Protein AF-C7C987-F1 (afdb_monomer_lite)

pLDDT: mean 87.18, std 11.59, range [45.59, 97.0]

Structure (mmCIF, N/CA/C/O backbone):
data_AF-C7C987-F1
#
_entry.id   AF-C7C987-F1
#
loop_
_atom_site.group_PDB
_atom_site.id
_atom_site.type_symbol
_atom_site.label_atom_id
_atom_site.label_alt_id
_atom_site.label_comp_id
_atom_site.label_asym_id
_atom_site.label_entity_id
_atom_site.label_seq_id
_atom_site.pdbx_PDB_ins_code
_atom_site.Cartn_x
_atom_site.Cartn_y
_atom_site.Cartn_z
_atom_site.occupancy
_atom_site.B_iso_or_equiv
_atom_site.auth_seq_id
_atom_site.auth_comp_id
_atom_site.auth_asym_id
_atom_site.auth_atom_id
_atom_site.pdbx_PDB_model_num
ATOM 1 N N . MET A 1 1 ? 42.061 10.063 -60.017 1.00 45.59 1 MET A N 1
ATOM 2 C CA . MET A 1 1 ? 40.747 10.333 -59.394 1.00 45.59 1 MET A CA 1
ATOM 3 C C . MET A 1 1 ? 40.383 9.154 -58.495 1.00 45.59 1 MET A C 1
ATOM 5 O O . MET A 1 1 ? 39.937 8.141 -59.026 1.00 45.59 1 MET A O 1
ATOM 9 N N . PRO A 1 2 ? 40.663 9.196 -57.180 1.00 48.81 2 PRO A N 1
ATOM 10 C CA . PRO A 1 2 ? 40.291 8.105 -56.283 1.00 48.81 2 PRO A CA 1
ATOM 11 C C . PRO A 1 2 ? 38.763 8.055 -56.166 1.00 48.81 2 PRO A C 1
ATOM 13 O O . PRO A 1 2 ? 38.127 9.062 -55.865 1.00 48.81 2 PRO A O 1
ATOM 16 N N . GLN A 1 3 ? 38.168 6.899 -56.465 1.00 56.66 3 GLN A N 1
ATOM 17 C CA . GLN A 1 3 ? 36.731 6.696 -56.300 1.00 56.66 3 GLN A CA 1
ATOM 18 C C . GLN A 1 3 ? 36.339 6.826 -54.820 1.00 56.66 3 GLN A C 1
ATOM 20 O O . GLN A 1 3 ? 37.088 6.369 -53.951 1.00 56.66 3 GLN A O 1
ATOM 25 N N . PRO A 1 4 ? 35.180 7.433 -54.515 1.00 52.69 4 PRO A N 1
ATOM 26 C CA . PRO A 1 4 ? 34.773 7.692 -53.145 1.00 52.69 4 PRO A CA 1
ATOM 27 C C . PRO A 1 4 ? 34.570 6.359 -52.423 1.00 52.69 4 PRO A C 1
ATOM 29 O O . PRO A 1 4 ? 33.811 5.500 -52.870 1.00 52.69 4 PRO A O 1
ATOM 32 N N . ALA A 1 5 ? 35.204 6.196 -51.261 1.00 55.91 5 ALA A N 1
ATOM 33 C CA . ALA A 1 5 ? 35.031 5.050 -50.358 1.00 55.91 5 ALA A CA 1
ATOM 34 C C . ALA A 1 5 ? 33.555 4.790 -49.944 1.00 55.91 5 ALA A C 1
ATOM 36 O O . ALA A 1 5 ? 33.229 3.795 -49.288 1.00 55.91 5 ALA A O 1
ATOM 37 N N . GLU A 1 6 ? 32.644 5.668 -50.356 1.00 54.16 6 GLU A N 1
ATOM 38 C CA . GLU A 1 6 ? 31.206 5.669 -50.114 1.00 54.16 6 GLU A CA 1
ATOM 39 C C . GLU A 1 6 ? 30.428 4.559 -50.846 1.00 54.16 6 GLU A C 1
ATOM 41 O O . GLU A 1 6 ? 29.314 4.229 -50.434 1.00 54.16 6 GLU A O 1
ATOM 46 N N . THR A 1 7 ? 30.997 3.921 -51.875 1.00 61.31 7 THR A N 1
ATOM 47 C CA . THR A 1 7 ? 30.315 2.872 -52.668 1.00 61.31 7 THR A CA 1
ATOM 48 C C . THR A 1 7 ? 30.792 1.443 -52.396 1.00 61.31 7 THR A C 1
ATOM 50 O O . THR A 1 7 ? 30.252 0.498 -52.977 1.00 61.31 7 THR A O 1
ATOM 53 N N . SER A 1 8 ? 31.746 1.240 -51.481 1.00 74.12 8 SER A N 1
ATOM 54 C CA . SER A 1 8 ? 32.281 -0.093 -51.176 1.00 74.12 8 SER A CA 1
ATOM 55 C C . SER A 1 8 ? 31.227 -1.007 -50.503 1.00 74.12 8 SER A C 1
ATOM 57 O O . SER A 1 8 ? 30.502 -0.591 -49.590 1.00 74.12 8 SER A O 1
ATOM 59 N N . PRO A 1 9 ? 31.112 -2.293 -50.893 1.00 77.31 9 PRO A N 1
ATOM 60 C CA . PRO A 1 9 ? 30.200 -3.239 -50.239 1.00 77.31 9 PRO A CA 1
ATOM 61 C C . PRO A 1 9 ? 30.433 -3.362 -48.723 1.00 77.31 9 PRO A C 1
ATOM 63 O O . PRO A 1 9 ? 29.484 -3.564 -47.957 1.00 77.31 9 PRO A O 1
ATOM 66 N N . ALA A 1 10 ? 31.682 -3.189 -48.277 1.00 78.25 10 ALA A N 1
ATOM 67 C CA . ALA A 1 10 ? 32.054 -3.224 -46.868 1.00 78.25 10 ALA A CA 1
ATOM 68 C C . ALA A 1 10 ? 31.504 -2.012 -46.095 1.00 78.25 10 ALA A C 1
ATOM 70 O O . ALA A 1 10 ? 30.943 -2.192 -45.009 1.00 78.25 10 ALA A O 1
ATOM 71 N N . THR A 1 11 ? 31.560 -0.802 -46.666 1.00 81.81 11 THR A N 1
ATOM 72 C CA . THR A 1 11 ? 31.007 0.412 -46.035 1.00 81.81 11 THR A CA 1
ATOM 73 C C . THR A 1 11 ? 29.476 0.375 -45.993 1.00 81.81 11 THR A C 1
ATOM 75 O O . THR A 1 11 ? 28.869 0.711 -44.971 1.00 81.81 11 THR A O 1
ATOM 78 N N . ARG A 1 12 ? 28.822 -0.181 -47.025 1.00 83.19 12 ARG A N 1
ATOM 79 C CA . ARG A 1 12 ? 27.366 -0.432 -47.031 1.00 83.19 12 ARG A CA 1
ATOM 80 C C . ARG A 1 12 ? 26.936 -1.437 -45.955 1.00 83.19 12 ARG A C 1
ATOM 82 O O . ARG A 1 12 ? 25.945 -1.206 -45.254 1.00 83.19 12 ARG A O 1
ATOM 89 N N . LYS A 1 13 ? 27.671 -2.544 -45.795 1.00 89.69 13 LYS A N 1
ATOM 90 C CA . LYS A 1 13 ? 27.410 -3.558 -44.756 1.00 89.69 13 LYS A CA 1
ATOM 91 C C . LYS A 1 13 ? 27.604 -2.980 -43.352 1.00 89.69 13 LYS A C 1
ATOM 93 O O . LYS A 1 13 ? 26.754 -3.205 -42.488 1.00 89.69 13 LYS A O 1
ATOM 98 N N . ALA A 1 14 ? 28.660 -2.193 -43.139 1.00 88.12 14 ALA A N 1
ATOM 99 C CA . ALA A 1 14 ? 28.910 -1.503 -41.875 1.00 88.12 14 ALA A CA 1
ATOM 100 C C . ALA A 1 14 ? 27.760 -0.547 -41.511 1.00 88.12 14 ALA A C 1
ATOM 102 O O . ALA A 1 14 ? 27.225 -0.631 -40.405 1.00 88.12 14 ALA A O 1
ATOM 103 N N . ARG A 1 15 ? 27.286 0.270 -42.464 1.00 87.94 15 ARG A N 1
ATOM 104 C CA . ARG A 1 15 ? 26.153 1.193 -42.261 1.00 87.94 15 ARG A CA 1
ATOM 105 C C . ARG A 1 15 ? 24.857 0.468 -41.895 1.00 87.94 15 ARG A C 1
ATOM 107 O O . ARG A 1 15 ? 24.137 0.900 -40.997 1.00 87.94 15 ARG A O 1
ATOM 114 N N . ARG A 1 16 ? 24.563 -0.663 -42.550 1.00 89.62 16 ARG A N 1
ATOM 115 C CA . ARG A 1 16 ? 23.392 -1.498 -42.222 1.00 89.62 16 ARG A CA 1
ATOM 116 C C . ARG A 1 16 ? 23.487 -2.086 -40.813 1.00 89.62 16 ARG A C 1
ATOM 118 O O . ARG A 1 16 ? 22.496 -2.048 -40.085 1.00 89.62 16 ARG A O 1
ATOM 125 N N . LYS A 1 17 ? 24.664 -2.589 -40.422 1.00 94.69 17 LYS A N 1
ATOM 126 C CA . LYS A 1 17 ? 24.913 -3.142 -39.080 1.00 94.69 17 LYS A CA 1
ATOM 127 C C . LYS A 1 17 ? 24.764 -2.069 -38.001 1.00 94.69 17 LYS A C 1
ATOM 129 O O . LYS A 1 17 ? 24.109 -2.316 -36.995 1.00 94.69 17 LYS A O 1
ATOM 134 N N . GLU A 1 18 ? 25.303 -0.878 -38.235 1.00 93.69 18 GLU A N 1
ATOM 135 C CA . GLU A 1 18 ? 25.168 0.268 -37.332 1.00 93.69 18 GLU A CA 1
ATOM 136 C C . GLU A 1 18 ? 23.705 0.726 -37.204 1.00 93.69 18 GLU A C 1
ATOM 138 O O . GLU A 1 18 ? 23.191 0.888 -36.100 1.00 93.69 18 GLU A O 1
ATOM 143 N N . GLY A 1 19 ? 22.972 0.817 -38.319 1.00 94.81 19 GLY A N 1
ATOM 144 C CA . GLY A 1 19 ? 21.537 1.112 -38.293 1.00 94.81 19 GLY A CA 1
ATOM 145 C C . GLY A 1 19 ? 20.718 0.058 -37.536 1.00 94.81 19 GLY A C 1
ATOM 146 O O . GLY A 1 19 ? 19.805 0.406 -36.787 1.00 94.81 19 GLY A O 1
ATOM 147 N N . ALA A 1 20 ? 21.054 -1.227 -37.693 1.00 95.44 20 ALA A N 1
ATOM 148 C CA . ALA A 1 20 ? 20.427 -2.314 -36.943 1.00 95.44 20 ALA A CA 1
ATOM 149 C C . ALA A 1 20 ? 20.733 -2.223 -35.441 1.00 95.44 20 ALA A C 1
ATOM 151 O O . ALA A 1 20 ? 19.812 -2.341 -34.635 1.00 95.44 20 ALA A O 1
ATOM 152 N N . ARG A 1 21 ? 21.986 -1.930 -35.066 1.00 95.81 21 ARG A N 1
ATOM 153 C CA . ARG A 1 21 ? 22.391 -1.698 -33.670 1.00 95.81 21 ARG A CA 1
ATOM 154 C C . ARG A 1 21 ? 21.611 -0.550 -33.040 1.00 95.81 21 ARG A C 1
ATOM 156 O O . ARG A 1 21 ? 21.047 -0.736 -31.971 1.00 95.81 21 ARG A O 1
ATOM 163 N N . ARG A 1 22 ? 21.490 0.591 -33.725 1.00 95.69 22 ARG A N 1
ATOM 164 C CA . ARG A 1 22 ? 20.719 1.745 -33.230 1.00 95.69 22 ARG A CA 1
ATOM 165 C C . ARG A 1 22 ? 19.235 1.436 -33.049 1.00 95.69 22 ARG A C 1
ATOM 167 O O . ARG A 1 22 ? 18.631 1.887 -32.083 1.00 95.69 22 ARG A O 1
ATOM 174 N N . ARG A 1 23 ? 18.623 0.673 -33.963 1.00 95.62 23 ARG A N 1
ATOM 175 C CA . ARG A 1 23 ? 17.226 0.226 -33.803 1.00 95.62 23 ARG A CA 1
ATOM 176 C C . ARG A 1 23 ? 17.069 -0.729 -32.624 1.00 95.62 23 ARG A C 1
ATOM 178 O O . ARG A 1 23 ? 16.157 -0.538 -31.831 1.00 95.62 23 ARG A O 1
ATOM 185 N N . ALA A 1 24 ? 17.970 -1.701 -32.491 1.00 95.88 24 ALA A N 1
ATOM 186 C CA . ALA A 1 24 ? 17.967 -2.629 -31.366 1.00 95.88 24 ALA A CA 1
ATOM 187 C C . ALA A 1 24 ? 18.162 -1.896 -30.031 1.00 95.88 24 ALA A C 1
ATOM 189 O O . ALA A 1 24 ? 17.466 -2.205 -29.071 1.00 95.88 24 ALA A O 1
ATOM 190 N N . GLN A 1 25 ? 19.053 -0.902 -29.985 1.00 96.38 25 GLN A N 1
ATOM 191 C CA . GLN A 1 25 ? 19.271 -0.089 -28.794 1.00 96.38 25 GLN A CA 1
ATOM 192 C C . GLN A 1 25 ? 18.015 0.702 -28.429 1.00 96.38 25 GLN A C 1
ATOM 194 O O . GLN A 1 25 ? 17.501 0.516 -27.337 1.00 96.38 25 GLN A O 1
ATOM 199 N N . ARG A 1 26 ? 17.427 1.450 -29.372 1.00 96.25 26 ARG A N 1
ATOM 200 C CA . ARG A 1 26 ? 16.176 2.191 -29.122 1.00 96.25 26 ARG A CA 1
ATOM 201 C C . ARG A 1 26 ? 15.031 1.296 -28.655 1.00 96.25 26 ARG A C 1
ATOM 203 O O . ARG A 1 26 ? 14.268 1.684 -27.778 1.00 96.25 26 ARG A O 1
ATOM 210 N N . TRP A 1 27 ? 14.915 0.098 -29.225 1.00 95.88 27 TRP A N 1
ATOM 211 C CA . TRP A 1 27 ? 13.920 -0.874 -28.782 1.00 95.88 27 TRP A CA 1
ATOM 212 C C . TRP A 1 27 ? 14.171 -1.328 -27.337 1.00 95.88 27 TRP A C 1
ATOM 214 O O . TRP A 1 27 ? 13.236 -1.375 -26.542 1.00 95.88 27 TRP A O 1
ATOM 224 N N . ARG A 1 28 ? 15.430 -1.605 -26.968 1.00 96.56 28 ARG A N 1
ATOM 225 C CA . ARG A 1 28 ? 15.802 -1.945 -25.585 1.00 96.56 28 ARG A CA 1
ATOM 226 C C . ARG A 1 28 ? 15.559 -0.788 -24.627 1.00 96.56 28 ARG A C 1
ATOM 228 O O . ARG A 1 28 ? 15.028 -1.037 -23.553 1.00 96.56 28 ARG A O 1
ATOM 235 N N . ASP A 1 29 ? 15.907 0.434 -25.017 1.00 96.44 29 ASP A N 1
ATOM 236 C CA . ASP A 1 29 ? 15.722 1.636 -24.201 1.00 96.44 29 ASP A CA 1
ATOM 237 C C . ASP A 1 29 ? 14.231 1.872 -23.931 1.00 96.44 29 ASP A C 1
ATOM 239 O O . ASP A 1 29 ? 13.825 2.048 -22.785 1.00 96.44 29 ASP A O 1
ATOM 243 N N . SER A 1 30 ? 13.391 1.760 -24.965 1.00 93.31 30 SER A N 1
ATOM 244 C CA . SER A 1 30 ? 11.934 1.854 -24.827 1.00 93.31 30 SER A CA 1
ATOM 245 C C . SER A 1 30 ? 11.372 0.766 -23.905 1.00 93.31 30 SER A C 1
ATOM 247 O O . SER A 1 30 ? 10.597 1.074 -23.002 1.00 93.31 30 SER A O 1
ATOM 249 N N . ARG A 1 31 ? 11.813 -0.491 -24.052 1.00 96.25 31 ARG A N 1
ATOM 250 C CA . ARG A 1 31 ? 11.411 -1.590 -23.155 1.00 96.25 31 ARG A CA 1
ATOM 251 C C . ARG A 1 31 ? 11.955 -1.445 -21.735 1.00 96.25 31 ARG A C 1
ATOM 253 O O . ARG A 1 31 ? 11.363 -1.967 -20.795 1.00 96.25 31 ARG A O 1
ATOM 260 N N . ALA A 1 32 ? 13.111 -0.817 -21.555 1.00 96.12 32 ALA A N 1
ATOM 261 C CA . ALA A 1 32 ? 13.657 -0.533 -20.235 1.00 96.12 32 ALA A CA 1
ATOM 262 C C . ALA A 1 32 ? 12.810 0.530 -19.527 1.00 96.12 32 ALA A C 1
ATOM 264 O O . ALA A 1 32 ? 12.430 0.314 -18.380 1.00 96.12 32 ALA A O 1
ATOM 265 N N . ALA A 1 33 ? 12.439 1.603 -20.231 1.00 94.56 33 ALA A N 1
ATOM 266 C CA . ALA A 1 33 ? 11.543 2.631 -19.710 1.00 94.56 33 ALA A CA 1
ATOM 267 C C . ALA A 1 33 ? 10.157 2.064 -19.352 1.00 94.56 33 ALA A C 1
ATOM 269 O O . ALA A 1 33 ? 9.652 2.325 -18.266 1.00 94.56 33 ALA A O 1
ATOM 270 N N . GLU A 1 34 ? 9.576 1.225 -20.216 1.00 96.19 34 GLU A N 1
ATOM 271 C CA . GLU A 1 34 ? 8.294 0.554 -19.951 1.00 96.19 34 GLU A CA 1
ATOM 272 C C . GLU A 1 34 ? 8.362 -0.333 -18.697 1.00 96.19 34 GLU A C 1
ATOM 274 O O . GLU A 1 34 ? 7.494 -0.261 -17.829 1.00 96.19 34 GLU A O 1
ATOM 279 N N . ARG A 1 35 ? 9.429 -1.131 -18.553 1.00 96.06 35 ARG A N 1
ATOM 280 C CA . ARG A 1 35 ? 9.631 -1.962 -17.357 1.00 96.06 35 ARG A CA 1
ATOM 281 C C . ARG A 1 35 ? 9.802 -1.124 -16.094 1.00 96.06 35 ARG A C 1
ATOM 283 O O . ARG A 1 35 ? 9.229 -1.482 -15.071 1.00 96.06 35 ARG A O 1
ATOM 290 N N . ALA A 1 36 ? 10.550 -0.025 -16.166 1.00 96.50 36 ALA A N 1
ATOM 291 C CA . ALA A 1 36 ? 10.723 0.881 -15.036 1.00 96.50 36 ALA A CA 1
ATOM 292 C C . ALA A 1 36 ? 9.387 1.516 -14.614 1.00 96.50 36 ALA A C 1
ATOM 294 O O . ALA A 1 36 ? 9.080 1.558 -13.426 1.00 96.50 36 ALA A O 1
ATOM 295 N N . ALA A 1 37 ? 8.557 1.931 -15.576 1.00 95.06 37 ALA A N 1
ATOM 296 C CA . ALA A 1 37 ? 7.230 2.478 -15.298 1.00 95.06 37 ALA A CA 1
ATOM 297 C C . ALA A 1 37 ? 6.308 1.446 -14.625 1.00 95.06 37 ALA A C 1
ATOM 299 O O . ALA A 1 37 ? 5.647 1.758 -13.638 1.00 95.06 37 ALA A O 1
ATOM 300 N N . LEU A 1 38 ? 6.302 0.197 -15.106 1.00 97.00 38 LEU A N 1
ATOM 301 C CA . LEU A 1 38 ? 5.519 -0.881 -14.491 1.00 97.00 38 LEU A CA 1
ATOM 302 C C . LEU A 1 38 ? 6.000 -1.218 -13.073 1.00 97.00 38 LEU A C 1
ATOM 304 O O . LEU A 1 38 ? 5.180 -1.473 -12.195 1.00 97.00 38 LEU A O 1
ATOM 308 N N . GLN A 1 39 ? 7.313 -1.199 -12.834 1.00 96.88 39 GLN A N 1
ATOM 309 C CA . GLN A 1 39 ? 7.881 -1.404 -11.499 1.00 96.88 39 GLN A CA 1
ATOM 310 C C . GLN A 1 39 ? 7.488 -0.282 -10.533 1.00 96.88 39 GLN A C 1
ATOM 312 O O . GLN A 1 39 ? 7.117 -0.573 -9.398 1.00 96.88 39 GLN A O 1
ATOM 317 N N . ALA A 1 40 ? 7.513 0.974 -10.986 1.00 95.81 40 ALA A N 1
ATOM 318 C CA . ALA A 1 40 ? 7.060 2.112 -10.190 1.00 95.81 40 ALA A CA 1
ATOM 319 C C . ALA A 1 40 ? 5.570 1.987 -9.831 1.00 95.81 40 ALA A C 1
ATOM 321 O O . ALA A 1 40 ? 5.216 2.059 -8.657 1.00 95.81 40 ALA A O 1
ATOM 322 N N . ALA A 1 41 ? 4.714 1.681 -10.810 1.00 95.44 41 ALA A N 1
ATOM 323 C CA . ALA A 1 41 ? 3.283 1.482 -10.577 1.00 95.44 41 ALA A CA 1
ATOM 324 C C . ALA A 1 41 ? 2.995 0.313 -9.615 1.00 95.44 41 ALA A C 1
ATOM 326 O O . ALA A 1 41 ? 2.108 0.404 -8.766 1.00 95.44 41 ALA A O 1
ATOM 327 N N . ALA A 1 42 ? 3.753 -0.784 -9.709 1.00 95.62 42 ALA A N 1
ATOM 328 C CA . ALA A 1 42 ? 3.627 -1.907 -8.782 1.00 95.62 42 ALA A CA 1
ATOM 329 C C . ALA A 1 42 ? 4.026 -1.519 -7.347 1.00 95.62 42 ALA A C 1
ATOM 331 O O . ALA A 1 42 ? 3.337 -1.897 -6.401 1.00 95.62 42 ALA A O 1
ATOM 332 N N . ALA A 1 43 ? 5.099 -0.738 -7.184 1.00 94.50 43 ALA A N 1
ATOM 333 C CA . ALA A 1 43 ? 5.523 -0.236 -5.879 1.00 94.50 43 ALA A CA 1
ATOM 334 C C . ALA A 1 43 ? 4.483 0.720 -5.267 1.00 94.50 43 ALA A C 1
ATOM 336 O O . ALA A 1 43 ? 4.170 0.616 -4.081 1.00 94.50 43 ALA A O 1
ATOM 337 N N . GLU A 1 44 ? 3.895 1.605 -6.075 1.00 92.94 44 GLU A N 1
ATOM 338 C CA . GLU A 1 44 ? 2.807 2.491 -5.646 1.00 92.94 44 GLU A CA 1
ATOM 339 C C . GLU A 1 44 ? 1.563 1.706 -5.208 1.00 92.94 44 GLU A C 1
ATOM 341 O O . GLU A 1 44 ? 0.977 2.001 -4.163 1.00 92.94 44 GLU A O 1
ATOM 346 N N . ALA A 1 45 ? 1.180 0.675 -5.965 1.00 94.06 45 ALA A N 1
ATOM 347 C CA . ALA A 1 45 ? 0.054 -0.187 -5.618 1.00 94.06 45 ALA A CA 1
ATOM 348 C C . ALA A 1 45 ? 0.286 -0.934 -4.294 1.00 94.06 45 ALA A C 1
ATOM 350 O O . ALA A 1 45 ? -0.632 -1.044 -3.480 1.00 94.06 45 ALA A O 1
ATOM 351 N N . GLU A 1 46 ? 1.506 -1.412 -4.045 1.00 90.94 46 GLU A N 1
ATOM 352 C CA . GLU A 1 46 ? 1.853 -2.093 -2.796 1.00 90.94 46 GLU A CA 1
ATOM 353 C C . GLU A 1 46 ? 1.862 -1.137 -1.593 1.00 90.94 46 GLU A C 1
ATOM 355 O O . GLU A 1 46 ? 1.344 -1.463 -0.518 1.00 90.94 46 GLU A O 1
ATOM 360 N N . ALA A 1 47 ? 2.348 0.091 -1.791 1.00 90.44 47 ALA A N 1
ATOM 361 C CA . ALA A 1 47 ? 2.254 1.143 -0.785 1.00 90.44 47 ALA A CA 1
ATOM 362 C C . ALA A 1 47 ? 0.787 1.474 -0.455 1.00 90.44 47 ALA A C 1
ATOM 364 O O . ALA A 1 47 ? 0.434 1.634 0.716 1.00 90.44 47 ALA A O 1
ATOM 365 N N . LEU A 1 48 ? -0.091 1.537 -1.464 1.00 92.19 48 LEU A N 1
ATOM 366 C CA . LEU A 1 48 ? -1.523 1.762 -1.258 1.00 92.19 48 LEU A CA 1
ATOM 367 C C . LEU A 1 48 ? -2.179 0.606 -0.492 1.0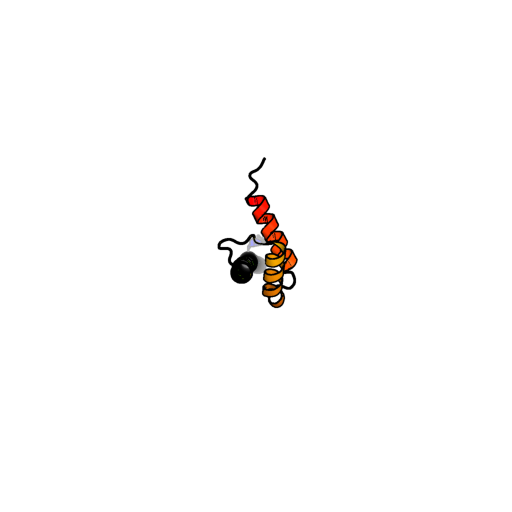0 92.19 48 LEU A C 1
ATOM 369 O O . LEU A 1 48 ? -2.931 0.858 0.448 1.00 92.19 48 LEU A O 1
ATOM 373 N N . ARG A 1 49 ? -1.875 -0.649 -0.842 1.00 91.94 49 ARG A N 1
ATOM 374 C CA . ARG A 1 49 ? -2.385 -1.828 -0.120 1.00 91.94 49 ARG A CA 1
ATOM 375 C C . ARG A 1 49 ? -1.996 -1.806 1.350 1.00 91.94 49 ARG A C 1
ATOM 377 O O . ARG A 1 49 ? -2.858 -2.007 2.200 1.00 91.94 49 ARG A O 1
ATOM 384 N N . THR A 1 50 ? -0.735 -1.499 1.644 1.00 90.62 50 THR A N 1
ATOM 385 C CA . THR A 1 50 ? -0.252 -1.365 3.023 1.00 90.62 50 THR A CA 1
ATOM 386 C C . THR A 1 50 ? -1.040 -0.299 3.785 1.00 90.62 50 THR A C 1
ATOM 388 O O . THR A 1 50 ? -1.510 -0.556 4.891 1.00 90.62 50 THR A O 1
ATOM 391 N N . ARG A 1 51 ? -1.259 0.879 3.182 1.00 91.06 51 ARG A N 1
ATOM 392 C CA . ARG A 1 51 ? -2.058 1.952 3.804 1.00 91.06 51 ARG A CA 1
ATOM 393 C C . ARG A 1 51 ? -3.493 1.512 4.087 1.00 91.06 51 ARG A C 1
ATOM 395 O O . ARG A 1 51 ? -3.985 1.744 5.185 1.00 91.06 51 ARG A O 1
ATOM 402 N N . LEU A 1 52 ? -4.146 0.860 3.125 1.00 93.06 52 LEU A N 1
ATOM 403 C CA . LEU A 1 52 ? -5.521 0.379 3.282 1.00 93.06 52 LEU A CA 1
ATOM 404 C C . LEU A 1 52 ? -5.635 -0.713 4.351 1.00 93.06 52 LEU A C 1
ATOM 406 O O . LEU A 1 52 ? -6.604 -0.719 5.105 1.00 93.06 52 LEU A O 1
ATOM 410 N N . ALA A 1 53 ? -4.647 -1.604 4.452 1.00 93.06 53 ALA A N 1
ATOM 411 C CA . ALA A 1 53 ? -4.599 -2.612 5.507 1.00 93.06 53 ALA A CA 1
ATOM 412 C C . ALA A 1 53 ? -4.486 -1.966 6.896 1.00 93.06 53 ALA A C 1
ATOM 414 O O . ALA A 1 53 ? -5.210 -2.350 7.814 1.00 93.06 53 ALA A O 1
ATOM 415 N N . VAL A 1 54 ? -3.623 -0.953 7.040 1.00 93.75 54 VAL A N 1
ATOM 416 C CA . VAL A 1 54 ? -3.473 -0.196 8.291 1.00 93.75 54 VAL A CA 1
ATOM 417 C C . VAL A 1 54 ? -4.766 0.530 8.659 1.00 93.75 54 VAL A C 1
ATOM 419 O O . VAL A 1 54 ? -5.224 0.410 9.79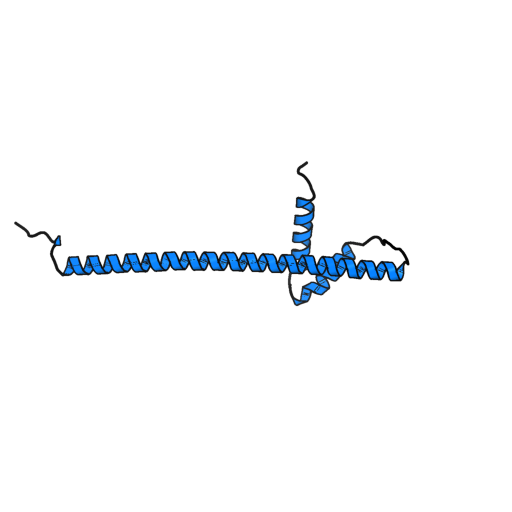4 1.00 93.75 54 VAL A O 1
ATOM 422 N N . ASP A 1 55 ? -5.376 1.241 7.709 1.00 93.75 55 ASP A N 1
ATOM 423 C CA . ASP A 1 55 ? -6.630 1.965 7.940 1.00 93.75 55 ASP A CA 1
ATOM 424 C C . ASP A 1 55 ? -7.766 1.005 8.329 1.00 93.75 55 ASP A C 1
ATOM 426 O O . ASP A 1 55 ? -8.489 1.271 9.289 1.00 93.75 55 ASP A O 1
ATOM 430 N N . GLY A 1 56 ? -7.881 -0.142 7.652 1.00 93.06 56 GLY A N 1
ATOM 431 C CA . GLY A 1 56 ? -8.851 -1.185 7.991 1.00 93.06 56 GLY A CA 1
ATOM 432 C C . GLY A 1 56 ? -8.665 -1.717 9.413 1.00 93.06 56 GLY A C 1
ATOM 433 O O . GLY A 1 56 ? -9.602 -1.695 10.207 1.00 93.06 56 GLY A O 1
ATOM 434 N N . ALA A 1 57 ? -7.438 -2.092 9.780 1.00 94.31 57 ALA A N 1
ATOM 435 C CA . ALA A 1 57 ? -7.144 -2.598 11.119 1.00 94.31 57 ALA A CA 1
ATOM 436 C C . ALA A 1 57 ? -7.386 -1.558 12.226 1.00 94.31 57 ALA A C 1
ATOM 438 O O . ALA A 1 57 ? -7.806 -1.918 13.326 1.00 94.31 57 ALA A O 1
ATOM 439 N N . LEU A 1 58 ? -7.138 -0.270 11.958 1.00 93.62 58 LEU A N 1
ATOM 440 C CA . LEU A 1 58 ? -7.454 0.810 12.897 1.00 93.62 58 LEU A CA 1
ATOM 441 C C . LEU A 1 58 ? -8.966 0.965 13.091 1.00 93.62 58 LEU A C 1
ATOM 443 O O . LEU A 1 58 ? -9.415 1.110 14.228 1.00 93.62 58 LEU A O 1
ATOM 447 N N . VAL A 1 59 ? -9.752 0.914 12.013 1.00 94.12 59 VAL A N 1
ATOM 448 C CA . VAL A 1 59 ? -11.221 0.980 12.089 1.00 94.12 59 VAL A CA 1
ATOM 449 C C . VAL A 1 59 ? -11.785 -0.224 12.842 1.00 94.12 59 VAL A C 1
ATOM 451 O O . VAL A 1 59 ? -12.608 -0.041 13.740 1.00 94.12 59 VAL A O 1
ATOM 454 N N . ASP A 1 60 ? -11.306 -1.431 12.550 1.00 94.94 60 ASP A N 1
ATOM 455 C CA . ASP A 1 60 ? -11.746 -2.646 13.238 1.00 94.94 60 ASP A CA 1
ATOM 456 C C . ASP A 1 60 ? -11.425 -2.584 14.737 1.00 94.94 60 ASP A C 1
ATOM 458 O O . ASP A 1 60 ? -12.304 -2.809 15.572 1.00 94.94 60 ASP A O 1
ATOM 462 N N . ALA A 1 61 ? -10.206 -2.166 15.093 1.00 93.94 61 ALA A N 1
ATOM 463 C CA . ALA A 1 61 ? -9.796 -1.974 16.482 1.00 93.94 61 ALA A CA 1
ATOM 464 C C . ALA A 1 61 ? -10.633 -0.907 17.210 1.00 93.94 61 ALA A C 1
ATOM 466 O O . ALA A 1 61 ? -10.952 -1.068 18.392 1.00 93.94 61 ALA A O 1
ATOM 467 N N . LEU A 1 62 ? -11.009 0.181 16.524 1.00 92.94 62 LEU A N 1
ATOM 468 C CA . LEU A 1 62 ? -11.900 1.207 17.075 1.00 92.94 62 LEU A CA 1
ATOM 469 C C . LEU A 1 62 ? -13.280 0.628 17.385 1.00 92.94 62 LEU A C 1
ATOM 471 O O . LEU A 1 62 ? -13.805 0.846 18.479 1.00 92.94 62 LEU A O 1
ATOM 475 N N . VAL A 1 63 ? -13.864 -0.113 16.441 1.00 93.31 63 VAL A N 1
ATOM 476 C CA . VAL A 1 63 ? -15.190 -0.722 16.599 1.00 93.31 63 VAL A CA 1
ATOM 477 C C . VAL A 1 63 ? -15.179 -1.767 17.711 1.00 93.31 63 VAL A C 1
ATOM 479 O O . VAL A 1 63 ? -16.075 -1.760 18.558 1.00 93.31 63 VAL A O 1
ATOM 482 N N . GLU A 1 64 ? -14.168 -2.635 17.742 1.00 93.38 64 GLU A N 1
ATOM 483 C CA . GLU A 1 64 ? -14.002 -3.661 18.772 1.00 93.38 64 GLU A CA 1
ATOM 484 C C . GLU A 1 64 ? -13.889 -3.028 20.162 1.00 93.38 64 GLU A C 1
ATOM 486 O O . GLU A 1 64 ? -14.677 -3.349 21.057 1.00 93.38 64 GLU A O 1
ATOM 491 N N . ARG A 1 65 ? -12.982 -2.055 20.335 1.00 92.56 65 ARG A N 1
ATOM 492 C CA . ARG A 1 65 ? -12.783 -1.402 21.633 1.00 92.56 65 ARG A CA 1
ATOM 493 C C . ARG A 1 65 ? -14.011 -0.612 22.075 1.00 92.56 65 ARG A C 1
ATOM 495 O O . ARG A 1 65 ? -14.330 -0.596 23.262 1.00 92.56 65 ARG A O 1
ATOM 502 N N . HIS A 1 66 ? -14.719 0.014 21.137 1.00 91.38 66 HIS A N 1
ATOM 503 C CA . HIS A 1 66 ? -15.962 0.715 21.433 1.00 91.38 66 HIS A CA 1
ATOM 504 C C . HIS A 1 66 ? -17.037 -0.231 21.960 1.00 91.38 66 HIS A C 1
ATOM 506 O O . HIS A 1 66 ? -17.646 0.067 22.984 1.00 91.38 66 HIS A O 1
ATOM 512 N N . ARG A 1 67 ? -17.255 -1.370 21.292 1.00 90.88 67 ARG A N 1
ATOM 513 C CA . ARG A 1 67 ? -18.226 -2.382 21.735 1.00 90.88 67 ARG A CA 1
ATOM 514 C C . ARG A 1 67 ? -17.889 -2.893 23.130 1.00 90.88 67 ARG A C 1
ATOM 516 O O . ARG A 1 67 ? -18.739 -2.816 24.007 1.00 90.88 67 ARG A O 1
ATOM 523 N N . GLN A 1 68 ? -16.632 -3.266 23.357 1.00 90.12 68 GLN A N 1
ATOM 524 C CA . GLN A 1 68 ? -16.185 -3.745 24.661 1.00 90.12 68 GLN A CA 1
ATOM 525 C C . GLN A 1 68 ? -16.473 -2.735 25.784 1.00 90.12 68 GLN A C 1
ATOM 527 O O . GLN A 1 68 ? -17.042 -3.089 26.810 1.00 90.12 68 GLN A O 1
ATOM 532 N N . LEU A 1 69 ? -16.139 -1.456 25.584 1.00 91.81 69 LEU A N 1
ATOM 533 C CA . LEU A 1 69 ? -16.362 -0.432 26.607 1.00 91.81 69 LEU A CA 1
ATOM 534 C C . LEU A 1 69 ? -17.845 -0.112 26.832 1.00 91.81 69 LEU A C 1
ATOM 536 O O . LEU A 1 69 ? -18.207 0.319 27.929 1.00 91.81 69 LEU A O 1
ATOM 540 N N . ARG A 1 70 ? -18.697 -0.290 25.815 1.00 90.69 70 ARG A N 1
ATOM 541 C CA . ARG A 1 70 ? -20.152 -0.192 25.983 1.00 90.69 70 ARG A CA 1
ATOM 542 C C . ARG A 1 70 ? -20.677 -1.335 26.838 1.00 90.69 70 ARG A C 1
ATOM 544 O O . ARG A 1 70 ? -21.471 -1.079 27.736 1.00 90.69 70 ARG A O 1
ATOM 551 N N . ASP A 1 71 ? -20.221 -2.552 26.566 1.00 91.62 71 ASP A N 1
ATOM 552 C CA . ASP A 1 71 ? -20.651 -3.749 27.286 1.00 91.62 71 ASP A CA 1
ATOM 553 C C . ASP A 1 71 ? -20.187 -3.704 28.752 1.00 91.62 71 ASP A C 1
ATOM 555 O O . ASP A 1 71 ? -20.948 -4.052 29.651 1.00 91.62 71 ASP A O 1
ATOM 559 N N . GLU A 1 72 ? -18.976 -3.198 29.007 1.00 90.88 72 GLU A N 1
ATOM 560 C CA . GLU A 1 72 ? -18.407 -3.062 30.355 1.00 90.88 72 GLU A CA 1
ATOM 561 C C . GLU A 1 72 ? -19.060 -1.936 31.176 1.00 90.88 72 GLU A C 1
ATOM 563 O O . GLU A 1 72 ? -19.321 -2.110 32.364 1.00 90.88 72 GLU A O 1
ATOM 568 N N . ASN A 1 73 ? -19.325 -0.774 30.566 1.00 89.06 73 ASN A N 1
ATOM 569 C CA . ASN A 1 73 ? -19.712 0.435 31.308 1.00 89.06 73 ASN A CA 1
ATOM 570 C C . ASN A 1 73 ? -21.177 0.854 31.112 1.00 89.06 73 ASN A C 1
ATOM 572 O O . ASN A 1 73 ? -21.616 1.840 31.707 1.00 89.06 73 ASN A O 1
ATOM 576 N N . GLY A 1 74 ? -21.922 0.193 30.220 1.00 83.44 74 GLY A N 1
ATOM 577 C CA . GLY A 1 74 ? -23.300 0.550 29.853 1.00 83.44 74 GLY A CA 1
ATOM 578 C C . GLY A 1 74 ? -23.450 1.913 29.160 1.00 83.44 74 GLY A C 1
ATOM 579 O O . GLY A 1 74 ? -24.563 2.364 28.887 1.00 83.44 74 GLY A O 1
ATOM 580 N N . GLN A 1 75 ? -22.346 2.607 28.875 1.00 82.56 75 GLN A N 1
ATOM 581 C CA . GLN A 1 75 ? -22.359 3.936 28.272 1.00 82.56 75 GLN A CA 1
ATOM 582 C C . GLN A 1 75 ? -22.633 3.847 26.773 1.00 82.56 75 GLN A C 1
ATOM 584 O O . GLN A 1 75 ? -22.043 3.036 26.071 1.00 82.56 75 GLN A O 1
ATOM 589 N N . ARG A 1 76 ? -23.461 4.747 26.232 1.00 77.94 76 ARG A N 1
ATOM 590 C CA . ARG A 1 76 ? -23.714 4.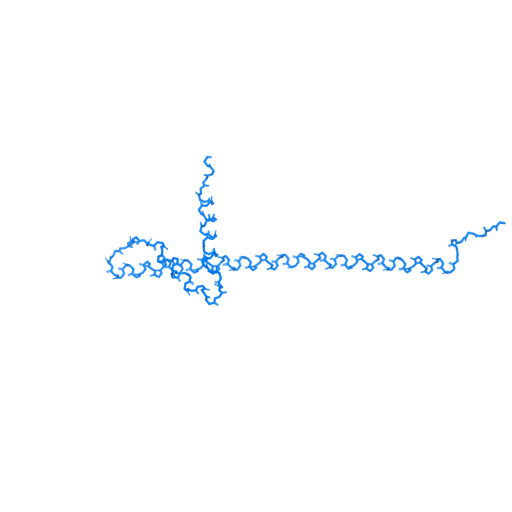808 24.782 1.00 77.94 76 ARG A CA 1
ATOM 591 C C . ARG A 1 76 ? -22.515 5.351 23.995 1.00 77.94 76 ARG A C 1
ATOM 593 O O . ARG A 1 76 ? -22.373 5.042 22.820 1.00 77.94 76 ARG A O 1
ATOM 600 N N . ALA A 1 77 ? -21.644 6.157 24.585 1.00 80.31 77 ALA A N 1
ATOM 601 C CA . ALA A 1 77 ? -20.485 6.717 23.887 1.00 80.31 77 ALA A CA 1
ATOM 602 C C . ALA A 1 77 ? -19.258 6.727 24.808 1.00 80.31 77 ALA A C 1
ATOM 604 O O . ALA A 1 77 ? -18.890 7.786 25.313 1.00 80.31 77 ALA A O 1
ATOM 605 N N . PRO A 1 78 ? -18.653 5.555 25.071 1.00 80.81 78 PRO A N 1
ATOM 606 C CA . PRO A 1 78 ? -17.461 5.475 25.901 1.00 80.81 78 PRO A CA 1
ATOM 607 C C . PRO A 1 78 ? -16.286 6.213 25.252 1.00 80.81 78 PRO A C 1
ATOM 609 O O . PRO A 1 78 ? -16.100 6.162 24.031 1.00 80.81 78 PRO A O 1
ATOM 612 N N . ALA A 1 79 ? -15.474 6.869 26.082 1.00 84.50 79 ALA A N 1
ATOM 613 C CA . ALA A 1 79 ? -14.214 7.458 25.647 1.00 84.50 79 ALA A CA 1
ATOM 614 C C . ALA A 1 79 ? -13.257 6.352 25.174 1.00 84.50 79 ALA A C 1
ATOM 616 O O . ALA A 1 79 ? -13.074 5.350 25.863 1.00 84.50 79 ALA A O 1
ATOM 617 N N . LEU A 1 80 ? -12.652 6.532 23.998 1.00 84.44 80 LEU A N 1
ATOM 618 C CA . LEU A 1 80 ? -11.780 5.531 23.383 1.00 84.44 80 LEU A CA 1
ATOM 619 C C . LEU A 1 80 ? -10.306 5.827 23.693 1.00 84.44 80 LEU A C 1
ATOM 621 O O . LEU A 1 80 ? -9.758 6.791 23.152 1.00 84.44 80 LEU A O 1
ATOM 625 N N . PRO A 1 81 ? -9.628 5.007 24.515 1.00 86.62 81 PRO A N 1
ATOM 626 C CA . PRO A 1 81 ? -8.193 5.142 24.716 1.00 86.62 81 PRO A CA 1
ATOM 627 C C . PRO A 1 81 ? -7.452 4.723 23.440 1.00 86.62 81 PRO A C 1
ATOM 629 O O . PRO A 1 81 ? -7.369 3.540 23.107 1.00 86.62 81 PRO A O 1
ATOM 632 N N . LEU A 1 82 ? -6.875 5.697 22.730 1.00 84.25 82 LEU A N 1
ATOM 633 C CA . LEU A 1 82 ? -6.154 5.461 21.470 1.00 84.25 82 LEU A CA 1
ATOM 634 C C . LEU A 1 82 ? -5.003 4.455 21.614 1.00 84.25 82 LEU A C 1
ATOM 636 O O . LEU A 1 82 ? -4.729 3.702 20.683 1.00 84.25 82 LEU A O 1
ATOM 640 N N . GLY A 1 83 ? -4.366 4.384 22.787 1.00 87.81 83 GLY A N 1
ATOM 641 C CA . GLY A 1 83 ? -3.320 3.394 23.059 1.00 87.81 83 GLY A CA 1
ATOM 642 C C . GLY A 1 83 ? -3.805 1.944 22.933 1.00 87.81 83 GLY A C 1
ATOM 643 O O . GLY A 1 83 ? -3.087 1.102 22.396 1.00 87.81 83 GLY A O 1
ATOM 644 N N . ASP A 1 84 ? -5.040 1.652 23.354 1.00 89.06 84 ASP A N 1
ATOM 645 C CA . ASP A 1 84 ? -5.623 0.312 23.223 1.00 89.06 84 ASP A CA 1
ATOM 646 C C . ASP A 1 84 ? -5.977 -0.016 21.776 1.00 89.06 84 ASP A C 1
ATOM 648 O O . ASP A 1 84 ? -5.730 -1.130 21.320 1.00 89.06 84 ASP A O 1
ATOM 652 N N . VAL A 1 85 ? -6.503 0.965 21.044 1.00 89.62 85 VAL A N 1
ATOM 653 C CA . VAL A 1 85 ? -6.824 0.834 19.618 1.00 89.62 85 VAL A CA 1
ATOM 654 C C . VAL A 1 85 ? -5.560 0.514 18.823 1.00 89.62 85 VAL A C 1
ATOM 656 O O . VAL A 1 85 ? -5.536 -0.447 18.059 1.00 89.62 85 VAL A O 1
ATOM 659 N N . ILE A 1 86 ? -4.474 1.259 19.054 1.00 91.06 86 ILE A N 1
ATOM 660 C CA . ILE A 1 86 ? -3.178 1.019 18.403 1.00 91.06 86 ILE A CA 1
ATOM 661 C C . ILE A 1 86 ? -2.646 -0.374 18.758 1.00 91.06 86 ILE A C 1
ATOM 663 O O . ILE A 1 86 ? -2.154 -1.091 17.887 1.00 91.06 86 ILE A O 1
ATOM 667 N N . ARG A 1 87 ? -2.766 -0.789 20.024 1.00 93.00 87 ARG A N 1
ATOM 668 C CA . ARG A 1 87 ? -2.346 -2.121 20.479 1.00 93.00 87 ARG A CA 1
ATOM 669 C C . ARG A 1 87 ? -3.124 -3.241 19.778 1.00 93.00 87 ARG A C 1
ATOM 671 O O . ARG A 1 87 ? -2.503 -4.225 19.374 1.00 93.00 87 ARG A O 1
ATOM 678 N N . LEU A 1 88 ? -4.442 -3.096 19.630 1.00 91.75 88 LEU A N 1
ATOM 679 C CA . LEU A 1 88 ? -5.306 -4.050 18.926 1.00 91.75 88 LEU A CA 1
ATOM 680 C C . LEU A 1 88 ? -4.992 -4.090 17.425 1.00 91.75 88 LEU A C 1
ATOM 682 O O . LEU A 1 88 ? -4.726 -5.167 16.893 1.00 91.75 88 LEU A O 1
ATOM 686 N N . ALA A 1 89 ? -4.902 -2.931 16.771 1.00 91.81 89 ALA A N 1
ATOM 687 C CA . ALA A 1 89 ? -4.561 -2.830 15.353 1.00 91.81 89 ALA A CA 1
ATOM 688 C C . ALA A 1 89 ? -3.183 -3.443 15.053 1.00 91.81 89 ALA A C 1
ATOM 690 O O . ALA A 1 89 ? -3.040 -4.240 14.128 1.00 91.81 89 ALA A O 1
ATOM 691 N N . ARG A 1 90 ? -2.170 -3.161 15.885 1.00 92.88 90 ARG A N 1
ATOM 692 C CA . ARG A 1 90 ? -0.837 -3.773 15.763 1.00 92.88 90 ARG A CA 1
ATOM 693 C C . ARG A 1 90 ? -0.904 -5.294 15.877 1.00 92.88 90 ARG A C 1
ATOM 695 O O . ARG A 1 90 ? -0.246 -5.988 15.109 1.00 92.88 90 ARG A O 1
ATOM 702 N N . ARG A 1 91 ? -1.691 -5.823 16.822 1.00 92.94 91 ARG A N 1
ATOM 703 C CA . ARG A 1 91 ? -1.860 -7.274 16.996 1.00 92.94 91 ARG A CA 1
ATOM 704 C C . ARG A 1 91 ? -2.509 -7.916 15.768 1.00 92.94 91 ARG A C 1
ATOM 706 O O . ARG A 1 91 ? -2.075 -8.992 15.373 1.00 92.94 91 ARG A O 1
ATOM 713 N N . ALA A 1 92 ? -3.500 -7.257 15.172 1.00 91.19 92 ALA A N 1
ATOM 714 C CA . ALA A 1 92 ? -4.163 -7.727 13.958 1.00 91.19 92 ALA A CA 1
ATOM 715 C C . ALA A 1 92 ? -3.235 -7.700 12.730 1.00 91.19 92 ALA A C 1
ATOM 717 O O . ALA A 1 92 ? -3.269 -8.615 11.913 1.00 91.19 92 ALA A O 1
ATOM 718 N N . LEU A 1 93 ? -2.375 -6.682 12.620 1.00 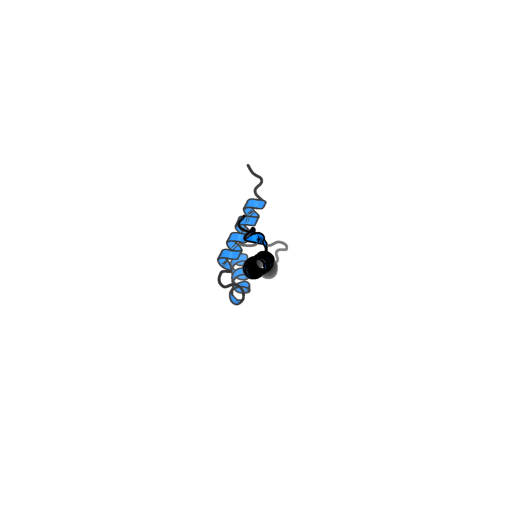91.50 93 LEU A N 1
ATOM 719 C CA . LEU A 1 93 ? -1.472 -6.497 11.478 1.00 91.50 93 LEU A CA 1
ATOM 720 C C . LEU A 1 93 ? -0.171 -7.297 11.574 1.00 91.50 93 LEU A C 1
ATOM 722 O O . LEU A 1 93 ? 0.402 -7.622 10.540 1.00 91.50 93 LEU A O 1
ATOM 726 N N . SER A 1 94 ? 0.293 -7.634 12.781 1.00 88.94 94 SER A N 1
ATOM 727 C CA . SER A 1 94 ? 1.581 -8.305 13.010 1.00 88.94 94 SER A CA 1
ATOM 728 C C . SER A 1 94 ? 1.847 -9.549 12.139 1.00 88.94 94 SER A C 1
ATOM 730 O O . SER A 1 94 ? 3.006 -9.739 11.777 1.00 88.94 94 SER A O 1
ATOM 732 N N . PRO A 1 95 ? 0.854 -10.393 11.780 1.00 87.69 95 PRO A N 1
ATOM 733 C CA . PRO A 1 95 ? 1.083 -11.531 10.884 1.00 87.69 95 PRO A CA 1
ATOM 734 C C . PRO A 1 95 ? 1.338 -11.139 9.421 1.00 87.69 95 PRO A C 1
ATOM 736 O O . PRO A 1 95 ? 1.996 -11.880 8.700 1.00 87.69 95 PRO A O 1
ATOM 739 N N . ALA A 1 96 ? 0.791 -10.006 8.973 1.00 85.62 96 ALA A N 1
ATOM 740 C CA . ALA A 1 96 ? 0.836 -9.559 7.580 1.00 85.62 96 ALA A CA 1
ATOM 741 C C . ALA A 1 96 ? 1.881 -8.457 7.336 1.00 85.62 96 ALA A C 1
ATOM 743 O O . ALA A 1 96 ? 2.370 -8.304 6.220 1.00 85.62 96 ALA A O 1
ATOM 744 N N . LEU A 1 97 ? 2.220 -7.689 8.374 1.00 87.06 97 LEU A N 1
ATOM 745 C CA . LEU A 1 97 ? 3.098 -6.525 8.327 1.00 87.06 97 LEU A CA 1
ATOM 746 C C . LEU A 1 97 ? 4.094 -6.593 9.496 1.00 87.06 97 LEU A C 1
ATOM 748 O O . LEU A 1 97 ? 3.732 -6.249 10.624 1.00 87.06 97 LEU A O 1
ATOM 752 N N . PRO A 1 98 ? 5.350 -7.008 9.241 1.00 81.19 98 PRO A N 1
ATOM 753 C CA . PRO A 1 98 ? 6.394 -7.090 10.265 1.00 81.19 98 PRO A CA 1
ATOM 754 C C . PRO A 1 98 ? 6.628 -5.753 10.986 1.00 81.19 98 PRO A C 1
ATOM 756 O O . PRO A 1 98 ? 6.784 -5.726 12.203 1.00 81.19 98 PRO A O 1
ATOM 759 N N . ASP A 1 99 ? 6.536 -4.642 10.247 1.00 86.69 99 ASP A N 1
ATOM 760 C CA . ASP A 1 99 ? 6.728 -3.275 10.746 1.00 86.69 99 ASP A CA 1
ATOM 761 C C . ASP A 1 99 ? 5.399 -2.534 10.984 1.00 86.69 99 ASP A C 1
ATOM 763 O O . ASP A 1 99 ? 5.302 -1.314 10.818 1.00 86.69 99 ASP A O 1
ATOM 767 N N . ALA A 1 100 ? 4.343 -3.257 11.380 1.00 88.81 100 ALA A N 1
ATOM 768 C CA . ALA A 1 100 ? 3.007 -2.691 11.593 1.00 88.81 100 ALA A CA 1
ATOM 769 C C . ALA A 1 100 ? 3.001 -1.461 12.520 1.00 88.81 100 ALA A C 1
ATOM 771 O O . ALA A 1 100 ? 2.234 -0.525 12.307 1.00 88.81 100 ALA A O 1
ATOM 772 N N . GLU A 1 101 ? 3.861 -1.435 13.541 1.00 88.81 101 GLU A N 1
ATOM 773 C CA . GLU A 1 101 ? 3.956 -0.303 14.467 1.00 88.81 101 GLU A CA 1
ATOM 774 C C . GLU A 1 101 ? 4.450 0.981 13.787 1.00 88.81 101 GLU A C 1
ATOM 776 O O . GLU A 1 101 ? 3.886 2.051 14.020 1.00 88.81 101 GLU A O 1
ATOM 781 N N . ALA A 1 102 ? 5.475 0.878 12.937 1.00 89.44 102 ALA A N 1
ATOM 782 C CA . ALA A 1 102 ? 5.983 2.013 12.175 1.00 89.44 102 ALA A CA 1
ATOM 783 C C . ALA A 1 102 ? 4.925 2.503 11.178 1.00 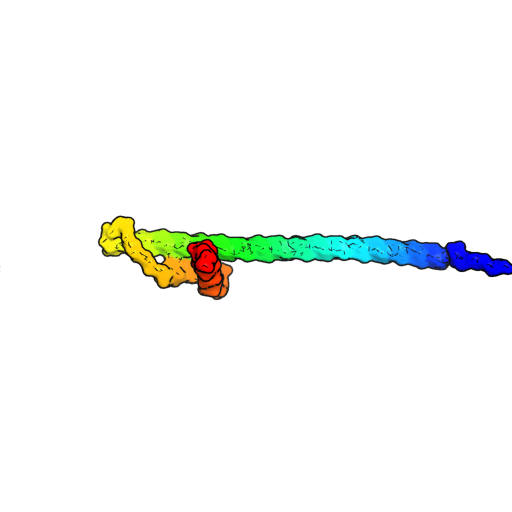89.44 102 ALA A C 1
ATOM 785 O O . ALA A 1 102 ? 4.602 3.687 11.160 1.00 89.44 102 ALA A O 1
ATOM 786 N N . ALA A 1 103 ? 4.284 1.578 10.456 1.00 90.31 103 ALA A N 1
ATOM 787 C CA . ALA A 1 103 ? 3.240 1.909 9.490 1.00 90.31 103 ALA A CA 1
ATOM 788 C C . ALA A 1 103 ? 2.033 2.623 10.134 1.00 90.31 103 ALA A C 1
ATOM 790 O O . ALA A 1 103 ? 1.515 3.590 9.574 1.00 90.31 103 ALA A O 1
ATOM 791 N N . ILE A 1 104 ? 1.606 2.195 11.331 1.00 91.31 104 ILE A N 1
ATOM 792 C CA . ILE A 1 104 ? 0.549 2.881 12.092 1.00 91.31 104 ILE A CA 1
ATOM 793 C C . ILE A 1 104 ? 1.002 4.291 12.495 1.00 91.31 104 ILE A C 1
ATOM 795 O O . ILE A 1 104 ? 0.240 5.244 12.321 1.00 91.31 104 ILE A O 1
ATOM 799 N N . ARG A 1 105 ? 2.222 4.449 13.030 1.00 90.62 105 ARG A N 1
ATOM 800 C CA . ARG A 1 105 ? 2.745 5.766 13.436 1.00 90.62 105 ARG A CA 1
ATOM 801 C C . ARG A 1 105 ? 2.822 6.731 12.263 1.00 90.62 105 ARG A C 1
ATOM 803 O O . ARG A 1 105 ? 2.333 7.850 12.387 1.00 90.62 105 ARG A O 1
ATOM 810 N N . ASP A 1 106 ? 3.372 6.290 11.139 1.00 90.88 106 ASP A N 1
ATOM 811 C CA . ASP A 1 106 ? 3.489 7.101 9.929 1.00 90.88 106 ASP A CA 1
ATOM 812 C C . ASP A 1 106 ? 2.111 7.529 9.429 1.00 90.88 106 ASP A C 1
ATOM 814 O O . ASP A 1 106 ? 1.888 8.695 9.097 1.00 90.88 106 ASP A O 1
ATOM 818 N N . ARG A 1 107 ? 1.144 6.604 9.442 1.00 90.94 107 ARG A N 1
ATOM 819 C CA . ARG A 1 107 ? -0.221 6.880 9.001 1.00 90.94 107 ARG A CA 1
ATOM 820 C C . ARG A 1 107 ? -0.935 7.896 9.891 1.00 90.94 107 ARG A C 1
ATOM 822 O O . ARG A 1 107 ? -1.583 8.806 9.364 1.00 90.94 107 ARG A O 1
ATOM 829 N N . LEU A 1 108 ? -0.819 7.746 11.211 1.00 88.50 108 LEU A N 1
ATOM 830 C CA . LEU A 1 108 ? -1.381 8.682 12.187 1.00 88.50 108 LEU A CA 1
ATOM 831 C C . LEU A 1 108 ? -0.680 10.042 12.116 1.00 88.50 108 LEU A C 1
ATOM 833 O O . LEU A 1 108 ? -1.352 11.069 12.130 1.00 88.50 108 LEU A O 1
ATOM 837 N N . GLY A 1 109 ? 0.646 10.060 11.967 1.00 89.31 109 GLY A N 1
ATOM 838 C CA . GLY A 1 109 ? 1.428 11.281 11.780 1.00 89.31 109 GLY A CA 1
ATOM 839 C C . GLY A 1 109 ? 0.999 12.053 10.533 1.00 89.31 109 GLY A C 1
ATOM 840 O O . GLY A 1 109 ? 0.708 13.244 10.619 1.00 89.31 109 GLY A O 1
ATOM 841 N N . ALA A 1 110 ? 0.860 11.367 9.397 1.00 87.50 110 ALA A N 1
ATOM 842 C CA . ALA A 1 110 ? 0.370 11.966 8.158 1.00 87.50 110 ALA A CA 1
ATOM 843 C C . ALA A 1 110 ? -1.072 12.490 8.288 1.00 87.50 110 ALA A C 1
ATOM 845 O O . ALA A 1 110 ? -1.386 13.562 7.774 1.00 87.50 110 ALA A O 1
ATOM 846 N N . ALA A 1 111 ? -1.951 11.769 8.996 1.00 86.06 111 ALA A N 1
ATOM 847 C CA . ALA A 1 111 ? -3.320 12.220 9.249 1.00 86.06 111 ALA A CA 1
ATOM 848 C C . ALA A 1 111 ? -3.360 13.489 10.115 1.00 86.06 111 ALA A C 1
ATOM 850 O O . ALA A 1 111 ? -4.112 14.410 9.811 1.00 86.06 111 ALA A O 1
ATOM 851 N N . LEU A 1 112 ? -2.533 13.552 11.162 1.00 85.75 112 LEU A N 1
ATOM 852 C CA . LEU A 1 112 ? -2.423 14.721 12.038 1.00 85.75 112 LEU A CA 1
ATOM 853 C C . LEU A 1 112 ? -1.860 15.935 11.295 1.00 85.75 112 LEU A C 1
ATOM 855 O O . LEU A 1 112 ? -2.370 17.038 11.465 1.00 85.75 112 LEU A O 1
ATOM 859 N N . GLN A 1 113 ? -0.860 15.736 10.435 1.00 86.81 113 GLN A N 1
ATOM 860 C CA . GLN A 1 113 ? -0.323 16.801 9.585 1.00 86.81 113 GLN A CA 1
ATOM 861 C C . GLN A 1 113 ? -1.366 17.310 8.586 1.00 86.81 113 GLN A C 1
ATOM 863 O O . GLN A 1 113 ? -1.506 18.515 8.426 1.00 86.81 113 GLN A O 1
ATOM 868 N N . ALA A 1 114 ? -2.137 16.418 7.958 1.00 82.31 114 ALA A N 1
ATOM 869 C CA . ALA A 1 114 ? -3.212 16.809 7.045 1.00 82.31 114 ALA A CA 1
ATOM 870 C C . ALA A 1 114 ? -4.372 17.530 7.759 1.00 82.31 114 ALA A C 1
ATOM 872 O O . ALA A 1 114 ? -5.019 18.390 7.168 1.00 82.31 114 ALA A O 1
ATOM 873 N N . ALA A 1 115 ? -4.640 17.176 9.019 1.00 75.81 115 ALA A N 1
ATOM 874 C CA . ALA A 1 115 ? -5.667 17.803 9.847 1.00 75.81 115 ALA A CA 1
ATOM 875 C C . ALA A 1 115 ? -5.221 19.136 10.469 1.00 75.81 115 ALA A C 1
ATOM 877 O O . ALA A 1 115 ? -6.067 19.891 10.943 1.00 75.81 115 ALA A O 1
ATOM 878 N N . SER A 1 116 ? -3.918 19.427 10.475 1.00 72.69 116 SER A N 1
ATOM 879 C CA . SER A 1 116 ? -3.378 20.707 10.917 1.00 72.69 116 SER A CA 1
ATOM 880 C C . SER A 1 116 ? -3.332 21.655 9.713 1.00 72.69 116 SER A C 1
ATOM 882 O O . SER A 1 116 ? -2.422 21.532 8.891 1.00 72.69 116 SER A O 1
ATOM 884 N N . PRO A 1 117 ? -4.282 22.599 9.553 1.00 53.12 117 PRO A N 1
ATOM 885 C CA . PRO A 1 117 ? -4.097 23.659 8.572 1.00 53.12 117 PRO A CA 1
ATOM 886 C C . PRO A 1 117 ? -2.809 24.406 8.931 1.00 53.12 117 PRO A C 1
ATOM 888 O O . PRO A 1 117 ? -2.519 24.594 10.114 1.00 53.12 117 PRO A O 1
ATOM 891 N N . ALA A 1 118 ? -2.017 24.772 7.919 1.00 55.94 118 ALA A N 1
ATOM 892 C CA . ALA A 1 118 ? -0.844 25.619 8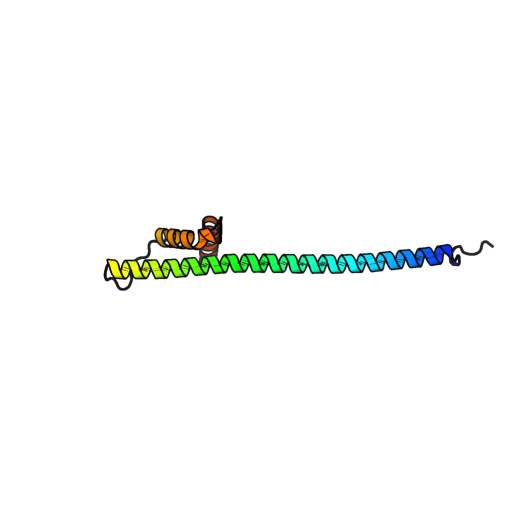.100 1.00 55.94 118 ALA A CA 1
ATOM 893 C C . ALA A 1 118 ? -1.227 26.815 8.989 1.00 55.94 118 ALA A C 1
ATOM 895 O O . ALA A 1 118 ? -2.149 27.558 8.647 1.00 55.94 118 ALA A O 1
ATOM 896 N N . ALA A 1 119 ? -0.585 26.903 10.156 1.00 46.62 119 ALA A N 1
ATOM 897 C CA . ALA A 1 119 ? -0.713 28.025 11.077 1.00 46.62 119 ALA A CA 1
ATOM 898 C C . ALA A 1 119 ? -0.080 29.286 10.479 1.00 46.62 119 ALA A C 1
ATOM 900 O O . ALA A 1 119 ? 0.942 29.142 9.766 1.00 46.62 119 ALA A O 1
#

Sequence (119 aa):
MPQPAETSPATRKARRKEGARRRAQRWRDSRAAERAALQAAAAEAEALRTRLAVDGALVDALVERHRQLRDENGQRAPALPLGDVIRLARRALSPALPDAEAAIRDRLGAALQAASPAA

Organism: Methylorubrum extorquens (strain DSM 6343 / CIP 106787 / DM4) (NCBI:txid661410)

Secondary structure (DSSP, 8-state):
-PPPGGG-HHHHHHHHHHHHHHHHHHHHHHHHHHHHHHHHHHHHHHHHHHHHHHHHHHHHHHHHHHHHHHHHH--SS----HHHHHHHHHHHHTTT-TTHHHHHHHHHHHHHHHHS---

Foldseek 3Di:
DDDDPCPDPVVVVVVVVVVVVVVVVVVVVVVVVVVVVVVVVVVVVVVVVLLVLLVVLLVVLQVVQQVVCCVVPVDPGDDDDVVSSLVRSCVVCVVPDVPSNVSNVVSVVVVVVVVDDDD

Radius of gyration: 30.44 Å; chains: 1; bounding box: 64×40×91 Å